Protein AF-0000000080788451 (afdb_homodimer)

Secondary structure (DSSP, 8-state):
-EEEEEEE-HHHHHHHHHHHHHHT--HHHHHHHHHHHHHHHHHHHHT-/-EEEEEEE-HHHHHHHHHHHHHHT--HHHHHHHHHHHHHHHHHHHHT-

Solvent-accessible surface area (backbone atoms only — not comparable to full-atom values): 5381 Å² total; per-residue (Å²): 113,43,83,47,76,38,72,40,48,59,69,61,50,49,52,49,48,51,51,18,63,76,66,75,49,52,63,52,57,51,53,52,50,19,45,52,52,45,50,49,52,51,47,52,64,64,68,100,113,43,83,46,75,39,72,41,47,58,70,60,50,50,53,49,48,50,53,18,64,76,67,75,48,52,63,52,58,52,52,52,49,20,45,53,52,46,50,51,53,52,47,55,64,65,66,101

Radius of gyration: 13.27 Å; Cα contacts (8 Å, |Δi|>4): 88; chains: 2; bounding box: 23×36×31 Å

pLDDT: mean 95.61, std 8.85, range [47.53, 98.94]

Foldseek 3Di:
DDDDDDDDDPVVVVVLVVVCVVVVHDSVVVVVVVVVVVVVVVCVVVVD/DDDDDDDDDPVVVVVLVVVCVVVVHDSVVVVVVVVVVVVVVVCVVVVD

Nearest PDB structures (foldseek):
  3h87-assembly1_C  TM=6.671E-01  e=2.616E-01  Mycobacterium tuberculosis H37Rv
  3h87-assembly1_C  TM=6.676E-01  e=2.616E-01  Mycobacterium tuberculosis H37Rv

Organism: Sulfurisphaera tokodaii (strain DSM 16993 / JCM 10545 / NBRC 100140 / 7) (NCBI:txid273063)

InterPro domains:
  IPR002145 Ribbon-helix-helix protein, CopG [PF01402] (3-41)
  IPR010985 Ribbon-helix-helix [SSF47598] (1-43)
  IPR013321 Arc-type ribbon-helix-helix [G3DSA:1.10.1220.10] (1-46)

Sequence (96 aa):
MRVVTFKIEENLLQQLDLYALNNRITRSEIIREALIRYLREKKAAAGIMRVVTFKIEENLLQQLDLYALNNRITRSEIIREALIRYLREKKAAAGI

Structure (mmCIF, N/CA/C/O backbone):
data_AF-0000000080788451-model_v1
#
loop_
_entity.id
_entity.type
_entity.pdbx_description
1 polymer 'Ribbon-helix-helix protein CopG domain-containing protein'
#
loop_
_atom_site.group_PDB
_atom_site.id
_atom_site.type_symbol
_atom_site.label_atom_id
_atom_site.label_alt_id
_atom_site.label_comp_id
_atom_site.label_asym_id
_atom_site.label_entity_id
_atom_site.label_seq_id
_atom_site.pdbx_PDB_ins_code
_atom_site.Cartn_x
_atom_site.Cartn_y
_atom_site.Cartn_z
_atom_site.occupancy
_atom_site.B_iso_or_equiv
_atom_site.auth_seq_id
_atom_site.auth_comp_id
_atom_site.auth_asym_id
_atom_site.auth_atom_id
_atom_site.pdbx_PDB_model_num
ATOM 1 N N . MET A 1 1 ? 15.297 3.934 5.531 1 96.12 1 MET A N 1
ATOM 2 C CA . MET A 1 1 ? 14.109 3.084 5.453 1 96.12 1 MET A CA 1
ATOM 3 C C . MET A 1 1 ? 13.492 2.893 6.832 1 96.12 1 MET A C 1
ATOM 5 O O . MET A 1 1 ? 14.188 2.959 7.848 1 96.12 1 MET A O 1
ATOM 9 N N . ARG A 1 2 ? 12.133 2.893 6.844 1 98.38 2 ARG A N 1
ATOM 10 C CA . ARG A 1 2 ? 11.344 2.703 8.055 1 98.38 2 ARG A CA 1
ATOM 11 C C . ARG A 1 2 ? 10.461 1.464 7.945 1 98.38 2 ARG A C 1
ATOM 13 O O . ARG A 1 2 ? 10.047 1.088 6.848 1 98.38 2 ARG A O 1
ATOM 20 N N . VAL A 1 3 ? 10.227 0.826 9.117 1 98.75 3 VAL A N 1
ATOM 21 C CA . VAL A 1 3 ? 9.359 -0.345 9.18 1 98.75 3 VAL A CA 1
ATOM 22 C C . VAL A 1 3 ? 7.926 0.091 9.469 1 98.75 3 VAL A C 1
ATOM 24 O O . VAL A 1 3 ? 7.676 0.85 10.406 1 98.75 3 VAL A O 1
ATOM 27 N N . VAL A 1 4 ? 7.02 -0.393 8.648 1 98.81 4 VAL A N 1
ATOM 28 C CA . VAL A 1 4 ? 5.605 -0.067 8.805 1 98.81 4 VAL A CA 1
ATOM 29 C C . VAL A 1 4 ? 4.789 -1.351 8.945 1 98.81 4 VAL A C 1
ATOM 31 O O . VAL A 1 4 ? 5.07 -2.346 8.266 1 98.81 4 VAL A O 1
ATOM 34 N N . THR A 1 5 ? 3.797 -1.395 9.883 1 98.88 5 THR A N 1
ATOM 35 C CA . THR A 1 5 ? 2.865 -2.494 10.109 1 98.88 5 THR A CA 1
ATOM 36 C C . THR A 1 5 ? 1.425 -2.039 9.891 1 98.88 5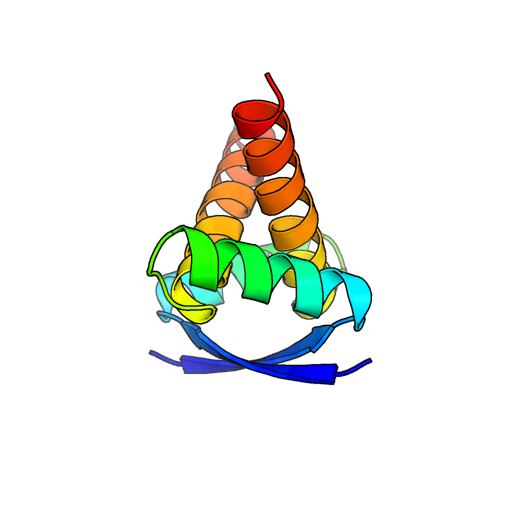 THR A C 1
ATOM 38 O O . THR A 1 5 ? 1.054 -0.93 10.281 1 98.88 5 THR A O 1
ATOM 41 N N . PHE A 1 6 ? 0.691 -2.906 9.164 1 98.81 6 PHE A N 1
ATOM 42 C CA . PHE A 1 6 ? -0.728 -2.604 9.023 1 98.81 6 PHE A CA 1
ATOM 43 C C . PHE A 1 6 ? -1.552 -3.883 8.961 1 98.81 6 PHE A C 1
ATOM 45 O O . PHE A 1 6 ? -0.999 -4.977 8.828 1 98.81 6 PHE A O 1
ATOM 52 N N . LYS A 1 7 ? -2.879 -3.793 9.164 1 98.81 7 LYS A N 1
ATOM 53 C CA . LYS A 1 7 ? -3.771 -4.949 9.109 1 98.81 7 LYS A CA 1
ATOM 54 C C . LYS A 1 7 ? -4.512 -5.004 7.773 1 98.81 7 LYS A C 1
ATOM 56 O O . LYS A 1 7 ? -4.887 -3.965 7.223 1 98.81 7 LYS A O 1
ATOM 61 N N . ILE A 1 8 ? -4.777 -6.199 7.309 1 98.81 8 ILE A N 1
ATOM 62 C CA . ILE A 1 8 ? -5.363 -6.422 5.988 1 98.81 8 ILE A CA 1
ATOM 63 C C . ILE A 1 8 ? -6.328 -7.605 6.047 1 98.81 8 ILE A C 1
ATOM 65 O O . ILE A 1 8 ? -6.098 -8.562 6.789 1 98.81 8 ILE A O 1
ATOM 69 N N . GLU A 1 9 ? -7.363 -7.508 5.355 1 98.88 9 GLU A N 1
ATOM 70 C CA . GLU A 1 9 ? -8.281 -8.641 5.238 1 98.88 9 GLU A CA 1
ATOM 71 C C . GLU A 1 9 ? -7.625 -9.812 4.512 1 98.88 9 GLU A C 1
ATOM 73 O O . GLU A 1 9 ? -6.824 -9.609 3.596 1 98.88 9 GLU A O 1
ATOM 78 N N . GLU A 1 10 ? -8.125 -10.984 4.832 1 98.62 10 GLU A N 1
ATOM 79 C CA . GLU A 1 10 ? -7.531 -12.195 4.277 1 98.62 10 GLU A CA 1
ATOM 80 C C . GLU A 1 10 ? -7.676 -12.234 2.758 1 98.62 10 GLU A C 1
ATOM 82 O O . GLU A 1 10 ? -6.75 -12.641 2.051 1 98.62 10 GLU A O 1
ATOM 87 N N . ASN A 1 11 ? -8.805 -11.906 2.258 1 98.56 11 ASN A N 1
ATOM 88 C CA . ASN A 1 11 ? -9.055 -11.953 0.822 1 98.56 11 ASN A CA 1
ATOM 89 C C . ASN A 1 11 ? -8.109 -11.031 0.058 1 98.56 11 ASN A C 1
ATOM 91 O O . ASN A 1 11 ? -7.535 -11.43 -0.956 1 98.56 11 ASN A O 1
ATOM 95 N N . LEU A 1 12 ? -7.934 -9.82 0.505 1 98.75 12 LEU A N 1
ATOM 96 C CA . LEU A 1 12 ? -7.016 -8.875 -0.123 1 98.75 12 LEU A CA 1
ATOM 97 C C . LEU A 1 12 ? -5.574 -9.375 -0.026 1 98.75 12 LEU A C 1
ATOM 99 O O . LEU A 1 12 ? -4.801 -9.234 -0.976 1 98.75 12 LEU A O 1
ATOM 103 N N . LEU A 1 13 ? -5.184 -9.93 1.151 1 98.88 13 LEU A N 1
ATOM 104 C CA . LEU A 1 13 ? -3.85 -10.492 1.332 1 98.88 13 LEU A CA 1
ATOM 105 C C . LEU A 1 13 ? -3.59 -11.609 0.33 1 98.88 13 LEU A C 1
ATOM 107 O O . LEU A 1 13 ? -2.496 -11.711 -0.23 1 98.88 13 LEU A O 1
ATOM 111 N N . GLN A 1 14 ? -4.609 -12.469 0.161 1 98.56 14 GLN A N 1
ATOM 112 C CA . GLN A 1 14 ? -4.477 -13.57 -0.788 1 98.56 14 GLN A CA 1
ATOM 113 C C . GLN A 1 14 ? -4.27 -13.047 -2.207 1 98.56 14 GLN A C 1
ATOM 115 O O . GLN A 1 14 ? -3.465 -13.594 -2.965 1 98.56 14 GLN A O 1
ATOM 120 N N . GLN A 1 15 ? -5.008 -12.055 -2.617 1 98.56 15 GLN A N 1
ATOM 121 C CA . GLN A 1 15 ? -4.855 -11.461 -3.938 1 98.56 15 GLN A CA 1
ATOM 122 C C . GLN A 1 15 ? -3.471 -10.844 -4.105 1 98.56 15 GLN A C 1
ATOM 124 O O . GLN A 1 15 ? -2.85 -10.969 -5.16 1 98.56 15 GLN A O 1
ATOM 129 N N . LEU A 1 16 ? -2.979 -10.156 -3.104 1 98.75 16 LEU A N 1
ATOM 130 C CA . LEU A 1 16 ? -1.649 -9.555 -3.098 1 98.75 16 LEU A CA 1
ATOM 131 C C . LEU A 1 16 ? 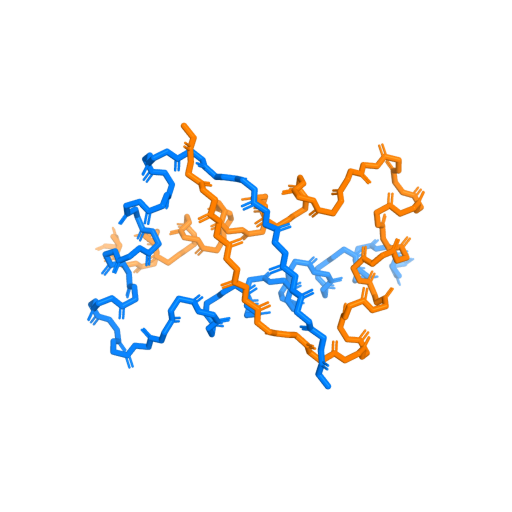-0.57 -10.617 -3.252 1 98.75 16 LEU A C 1
ATOM 133 O O . LEU A 1 16 ? 0.336 -10.477 -4.078 1 98.75 16 LEU A O 1
ATOM 137 N N . ASP A 1 17 ? -0.768 -11.766 -2.551 1 98.69 17 ASP A N 1
ATOM 138 C CA . ASP A 1 17 ? 0.217 -12.844 -2.588 1 98.69 17 ASP A CA 1
ATOM 139 C C . ASP A 1 17 ? 0.213 -13.547 -3.945 1 98.69 17 ASP A C 1
ATOM 141 O O . ASP A 1 17 ? 1.271 -13.906 -4.465 1 98.69 17 ASP A O 1
ATOM 145 N N . LEU A 1 18 ? -0.986 -13.773 -4.395 1 97.75 18 LEU A N 1
ATOM 146 C CA . LEU A 1 18 ? -1.112 -14.414 -5.699 1 97.75 18 LEU A CA 1
ATOM 147 C C . LEU A 1 18 ? -0.452 -13.57 -6.785 1 97.75 18 LEU A C 1
ATOM 149 O O . LEU A 1 18 ? 0.262 -14.102 -7.641 1 97.75 18 LEU A O 1
ATOM 153 N N . TYR A 1 19 ? -0.711 -12.242 -6.801 1 98.31 19 TYR A N 1
ATOM 154 C CA . TYR A 1 19 ? -0.101 -11.344 -7.777 1 98.31 19 TYR A CA 1
ATOM 155 C C . TYR A 1 19 ? 1.417 -11.344 -7.641 1 98.31 19 TYR A C 1
ATOM 157 O O . TYR A 1 19 ? 2.137 -11.352 -8.641 1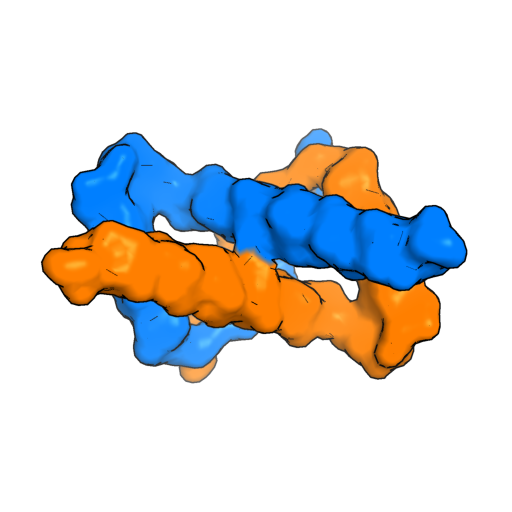 98.31 19 TYR A O 1
ATOM 165 N N . ALA A 1 20 ? 1.915 -11.25 -6.418 1 98.25 20 ALA A N 1
ATOM 166 C CA . ALA A 1 20 ? 3.352 -11.242 -6.156 1 98.25 20 ALA A CA 1
ATOM 167 C C . ALA A 1 20 ? 4.016 -12.508 -6.699 1 98.25 20 ALA A C 1
ATOM 169 O O . ALA A 1 20 ? 5.062 -12.43 -7.348 1 98.25 20 ALA A O 1
ATOM 170 N N . LEU A 1 21 ? 3.346 -13.672 -6.363 1 97.25 21 LEU A N 1
ATOM 171 C CA . LEU A 1 21 ? 3.852 -14.969 -6.82 1 97.25 21 LEU A CA 1
ATOM 172 C C . LEU A 1 21 ? 3.869 -15.031 -8.344 1 97.25 21 LEU A C 1
ATOM 174 O O . LEU A 1 21 ? 4.875 -15.43 -8.938 1 97.25 21 LEU A O 1
ATOM 178 N N . ASN A 1 22 ? 2.787 -14.617 -9.039 1 97 22 ASN A N 1
ATOM 179 C CA . ASN A 1 22 ? 2.631 -14.703 -10.492 1 97 22 ASN A CA 1
ATOM 180 C C . ASN A 1 22 ? 3.605 -13.781 -11.219 1 97 22 ASN A C 1
ATOM 182 O O . ASN A 1 22 ? 4.004 -14.062 -12.352 1 97 22 ASN A O 1
ATOM 186 N N . ASN A 1 23 ? 4.094 -12.727 -10.656 1 97.06 23 ASN A N 1
ATOM 187 C CA . ASN A 1 23 ? 4.938 -11.734 -11.312 1 97.06 23 ASN A CA 1
ATOM 188 C C . ASN A 1 23 ? 6.367 -11.781 -10.781 1 97.06 23 ASN A C 1
ATOM 190 O O . ASN A 1 23 ? 7.207 -10.977 -11.188 1 97.06 23 ASN A O 1
ATOM 194 N N . ARG A 1 24 ? 6.727 -12.602 -9.82 1 97.94 24 ARG A N 1
ATOM 195 C CA . ARG A 1 24 ? 8.055 -12.812 -9.266 1 97.94 24 ARG A CA 1
ATOM 196 C C . ARG A 1 24 ? 8.578 -11.547 -8.586 1 97.94 24 ARG A C 1
ATOM 198 O O . ARG A 1 24 ? 9.695 -11.109 -8.859 1 97.94 24 ARG A O 1
ATOM 205 N N . ILE A 1 25 ? 7.738 -10.93 -7.871 1 98.06 25 ILE A N 1
ATOM 206 C CA . ILE A 1 25 ? 8.055 -9.734 -7.098 1 98.06 25 ILE A CA 1
ATOM 207 C C . ILE A 1 25 ? 7.602 -9.922 -5.648 1 98.06 25 ILE A C 1
ATOM 209 O O . ILE A 1 25 ? 6.84 -10.844 -5.344 1 98.06 25 ILE A O 1
ATOM 213 N N . THR A 1 26 ? 8.094 -9.117 -4.766 1 98.69 26 THR A N 1
ATOM 214 C CA . THR A 1 26 ? 7.754 -9.258 -3.355 1 98.69 26 THR A CA 1
ATOM 215 C C . THR A 1 26 ? 6.477 -8.492 -3.025 1 98.69 26 THR A C 1
ATOM 217 O O . THR A 1 26 ? 6.141 -7.516 -3.701 1 98.69 26 THR A O 1
ATOM 220 N N . ARG A 1 27 ? 5.926 -8.953 -1.988 1 98.56 27 ARG A N 1
ATOM 221 C CA . ARG A 1 27 ? 4.781 -8.25 -1.429 1 98.56 27 ARG A CA 1
ATOM 222 C C . ARG A 1 27 ? 5.109 -6.781 -1.18 1 98.56 27 ARG A C 1
ATOM 224 O O . ARG A 1 27 ? 4.332 -5.895 -1.538 1 98.56 27 ARG A O 1
ATOM 231 N N . SER A 1 28 ? 6.285 -6.527 -0.61 1 98.75 28 SER A N 1
ATOM 232 C CA . SER A 1 28 ? 6.691 -5.184 -0.216 1 98.75 28 SER A CA 1
ATOM 233 C C . SER A 1 28 ? 6.887 -4.285 -1.434 1 98.75 28 SER A C 1
ATOM 235 O O . SER A 1 28 ? 6.613 -3.084 -1.376 1 98.75 28 SER A O 1
ATOM 237 N N . GLU A 1 29 ? 7.316 -4.863 -2.494 1 98.81 29 GLU A N 1
ATOM 238 C CA . GLU A 1 29 ? 7.477 -4.098 -3.727 1 98.81 29 GLU A CA 1
ATOM 239 C C . GLU A 1 29 ? 6.125 -3.648 -4.277 1 98.81 29 GLU A C 1
ATOM 241 O O . GLU A 1 29 ? 5.984 -2.516 -4.742 1 98.81 29 GLU A O 1
ATOM 246 N N . ILE A 1 30 ? 5.133 -4.453 -4.191 1 98.88 30 ILE A N 1
ATOM 247 C CA . ILE A 1 30 ? 3.803 -4.109 -4.68 1 98.88 30 ILE A CA 1
ATOM 248 C C . ILE A 1 30 ? 3.195 -3.02 -3.795 1 98.88 30 ILE A C 1
ATOM 250 O O . ILE A 1 30 ? 2.59 -2.07 -4.297 1 98.88 30 ILE A O 1
ATOM 254 N N . ILE A 1 31 ? 3.352 -3.109 -2.471 1 98.94 31 ILE A N 1
ATOM 255 C CA . ILE A 1 31 ? 2.818 -2.115 -1.545 1 98.94 31 ILE A CA 1
ATOM 256 C C . ILE A 1 31 ? 3.43 -0.75 -1.845 1 98.94 31 ILE A C 1
ATOM 258 O O . ILE A 1 31 ? 2.717 0.254 -1.922 1 98.94 31 ILE A O 1
ATOM 262 N N . ARG A 1 32 ? 4.773 -0.766 -2.07 1 98.94 32 ARG A N 1
ATOM 263 C CA . ARG A 1 32 ? 5.441 0.504 -2.334 1 98.94 32 ARG A CA 1
ATOM 264 C C . ARG A 1 32 ? 4.965 1.108 -3.65 1 98.94 32 ARG A C 1
ATOM 266 O O . ARG A 1 32 ? 4.707 2.312 -3.732 1 98.94 32 ARG A O 1
ATOM 273 N N . GLU A 1 33 ? 4.805 0.251 -4.629 1 98.81 33 GLU A N 1
ATOM 274 C CA . GLU A 1 33 ? 4.348 0.742 -5.926 1 98.81 33 GLU A CA 1
ATOM 275 C C . GLU A 1 33 ? 2.91 1.249 -5.848 1 98.81 33 GLU A C 1
ATOM 277 O O . GLU A 1 33 ? 2.576 2.273 -6.449 1 98.81 33 GLU A O 1
ATOM 282 N N . ALA A 1 34 ? 2.123 0.525 -5.184 1 98.88 34 ALA A N 1
ATOM 283 C CA . ALA A 1 34 ? 0.734 0.938 -5 1 98.88 34 ALA A CA 1
ATOM 284 C C . ALA A 1 34 ? 0.653 2.295 -4.305 1 98.88 34 ALA A C 1
ATOM 286 O O . ALA A 1 34 ? -0.133 3.158 -4.707 1 98.88 34 ALA A O 1
ATOM 287 N N . LEU A 1 35 ? 1.473 2.488 -3.318 1 98.94 35 LEU A N 1
ATOM 288 C CA . LEU A 1 35 ? 1.482 3.742 -2.572 1 98.94 35 LEU A CA 1
ATOM 289 C C . LEU A 1 35 ? 1.977 4.891 -3.447 1 98.94 35 LEU A C 1
ATOM 291 O O . LEU A 1 35 ? 1.408 5.984 -3.422 1 98.94 35 LEU A O 1
ATOM 295 N N . ILE A 1 36 ? 3.07 4.676 -4.141 1 98.81 36 ILE A N 1
ATOM 296 C CA . ILE A 1 36 ? 3.623 5.695 -5.027 1 98.81 36 ILE A CA 1
ATOM 297 C C . ILE A 1 36 ? 2.553 6.156 -6.012 1 98.81 36 ILE A C 1
ATOM 299 O O . ILE A 1 36 ? 2.332 7.355 -6.184 1 98.81 36 ILE A O 1
ATOM 303 N N . ARG A 1 37 ? 1.912 5.211 -6.602 1 98.25 37 ARG A N 1
ATOM 304 C CA . ARG A 1 37 ? 0.897 5.535 -7.598 1 98.25 37 ARG A CA 1
ATOM 305 C C . ARG A 1 37 ? -0.289 6.25 -6.961 1 98.25 37 ARG A C 1
ATOM 307 O O . ARG A 1 37 ? -0.825 7.203 -7.527 1 98.25 37 ARG A O 1
ATOM 314 N N . TYR A 1 38 ? -0.726 5.793 -5.863 1 98.31 38 TYR A N 1
ATOM 315 C CA . TYR A 1 38 ? -1.851 6.383 -5.145 1 98.31 38 TYR A CA 1
ATOM 316 C C . TYR A 1 38 ? -1.581 7.848 -4.82 1 98.31 38 TYR A C 1
ATOM 318 O O . TYR A 1 38 ? -2.412 8.719 -5.098 1 98.31 38 TYR A O 1
ATOM 326 N N . LEU A 1 39 ? -0.436 8.094 -4.285 1 98.25 39 LEU A N 1
ATOM 327 C CA . LEU A 1 39 ? -0.11 9.445 -3.844 1 98.25 39 LEU A CA 1
ATOM 328 C C . LEU A 1 39 ? 0.129 10.367 -5.035 1 98.25 39 LEU A C 1
ATOM 330 O O . LEU A 1 39 ? -0.199 11.555 -4.984 1 98.25 39 LEU A O 1
ATOM 334 N N . ARG A 1 40 ? 0.735 9.812 -6.078 1 97.19 40 ARG A N 1
ATOM 335 C CA . ARG A 1 40 ? 0.922 10.586 -7.301 1 97.19 40 ARG A CA 1
ATOM 336 C C . ARG A 1 40 ? -0.417 11.039 -7.875 1 97.19 40 ARG A C 1
ATOM 338 O O . ARG A 1 40 ? -0.573 12.195 -8.273 1 97.19 40 ARG A O 1
ATOM 345 N N . GLU A 1 41 ? -1.339 10.195 -7.902 1 96.75 41 GLU A N 1
ATOM 346 C CA . GLU A 1 41 ? -2.672 10.5 -8.422 1 96.75 41 GLU A CA 1
ATOM 347 C C . GLU A 1 41 ? -3.373 11.547 -7.562 1 96.75 41 GLU A C 1
ATOM 349 O O . GLU A 1 41 ? -4.062 12.422 -8.086 1 96.75 41 GLU A O 1
ATOM 354 N N . LYS A 1 42 ? -3.211 11.469 -6.262 1 95.75 42 LYS A N 1
ATOM 355 C CA . LYS A 1 42 ? -3.879 12.406 -5.367 1 95.75 42 LYS A CA 1
ATOM 356 C C . LYS A 1 42 ? -3.217 13.781 -5.414 1 95.75 42 LYS A C 1
ATOM 358 O O . LYS A 1 42 ? -3.893 14.805 -5.32 1 95.75 42 LYS A O 1
ATOM 363 N N . LYS A 1 43 ? -1.874 13.766 -5.543 1 92.31 43 LYS A N 1
ATOM 364 C CA . LYS A 1 43 ? -1.145 15.023 -5.688 1 92.31 43 LYS A CA 1
ATOM 365 C C . LYS A 1 43 ? -1.495 15.711 -7.004 1 92.31 43 LYS A C 1
ATOM 367 O O . LYS A 1 43 ? -1.661 16.938 -7.047 1 92.31 43 LYS A O 1
ATOM 372 N N . ALA A 1 44 ? -1.552 14.836 -8.008 1 86.19 44 ALA A N 1
ATOM 373 C CA . ALA A 1 44 ? -1.919 15.375 -9.312 1 86.19 44 ALA A CA 1
ATOM 374 C C . ALA A 1 44 ? -3.334 15.945 -9.297 1 86.19 44 ALA A C 1
ATOM 376 O O . ALA A 1 44 ? -3.602 16.969 -9.914 1 86.19 44 ALA A O 1
ATOM 377 N N . ALA A 1 45 ? -4.156 15.32 -8.688 1 84.19 45 ALA A N 1
ATOM 378 C CA . ALA A 1 45 ? -5.543 15.766 -8.578 1 84.19 45 ALA A CA 1
ATOM 379 C C . ALA A 1 45 ? -5.656 17 -7.703 1 84.19 45 ALA A C 1
ATOM 381 O O . ALA A 1 45 ? -6.484 17.875 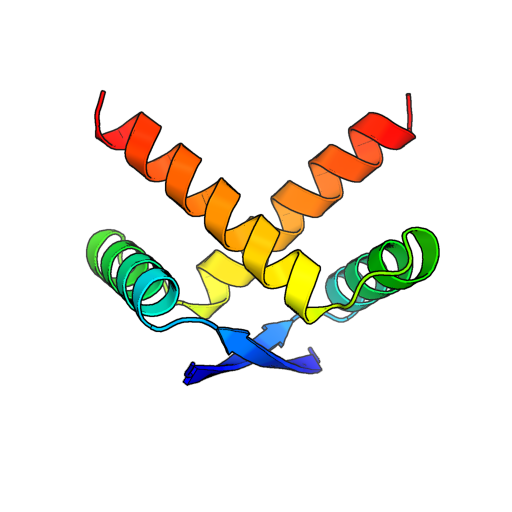-7.957 1 84.19 45 ALA A O 1
ATOM 382 N N . ALA A 1 46 ? -4.875 17.078 -6.75 1 79.38 46 ALA A N 1
ATOM 383 C CA . ALA A 1 46 ? -4.906 18.203 -5.832 1 79.38 46 ALA A CA 1
ATOM 384 C C . ALA A 1 46 ? -4.172 19.406 -6.418 1 79.38 46 ALA A C 1
ATOM 386 O O . ALA A 1 46 ? -4.449 20.562 -6.055 1 79.38 46 ALA A O 1
ATOM 387 N N . GLY A 1 47 ? -3.023 19.047 -7.066 1 70.25 47 GLY A N 1
ATOM 388 C CA . GLY A 1 47 ? -2.279 20.109 -7.707 1 70.25 47 GLY A CA 1
ATOM 389 C C . GLY A 1 47 ? -2.85 20.516 -9.055 1 70.25 47 GLY A C 1
ATOM 390 O O . GLY A 1 47 ? -2.184 21.188 -9.844 1 70.25 47 GLY A O 1
ATOM 391 N N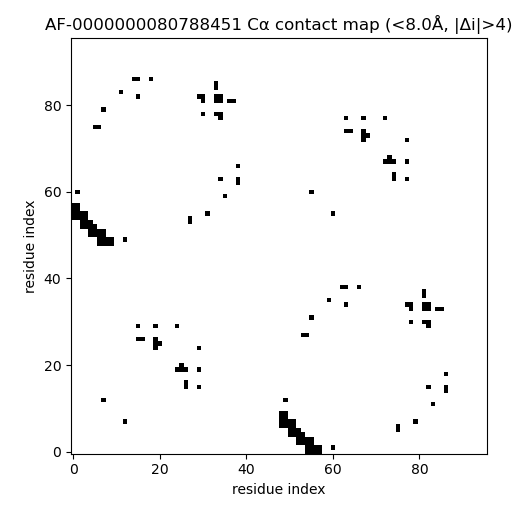 . ILE A 1 48 ? -4.098 20.188 -9.312 1 48.12 48 ILE A N 1
ATOM 392 C CA . ILE A 1 48 ? -4.633 20.875 -10.484 1 48.12 48 ILE A CA 1
ATOM 393 C C . ILE A 1 48 ? -4.855 22.344 -10.164 1 48.12 48 ILE A C 1
ATOM 395 O O . ILE A 1 48 ? -5.055 22.719 -9 1 48.12 48 ILE A O 1
ATOM 399 N N . MET B 1 1 ? -8.617 -10.812 9.586 1 96.12 1 MET B N 1
ATOM 400 C CA . MET B 1 1 ? -7.586 -9.812 9.336 1 96.12 1 MET B CA 1
ATOM 401 C C . MET B 1 1 ? -6.207 -10.352 9.703 1 96.12 1 MET B C 1
ATOM 403 O O . MET B 1 1 ? -6.086 -11.188 10.602 1 96.12 1 MET B O 1
ATOM 407 N N . ARG B 1 2 ? -5.223 -10.039 8.852 1 98.38 2 ARG B N 1
ATOM 408 C CA . ARG B 1 2 ? -3.83 -10.43 9.039 1 98.38 2 ARG B CA 1
ATOM 409 C C . ARG B 1 2 ? -2.93 -9.211 9.203 1 98.38 2 ARG B C 1
ATOM 411 O O . ARG B 1 2 ? -3.211 -8.148 8.648 1 98.38 2 ARG B O 1
ATOM 418 N N . VAL B 1 3 ? -1.863 -9.398 10.008 1 98.75 3 VAL B N 1
ATOM 419 C CA . VAL B 1 3 ? -0.884 -8.336 10.219 1 98.75 3 VAL B CA 1
ATOM 420 C C . VAL B 1 3 ? 0.232 -8.461 9.18 1 98.75 3 VAL B C 1
ATOM 422 O O . VAL B 1 3 ? 0.811 -9.531 9 1 98.75 3 VAL B O 1
ATOM 425 N N . VAL B 1 4 ? 0.514 -7.355 8.516 1 98.81 4 VAL B N 1
ATOM 426 C CA . VAL B 1 4 ? 1.559 -7.324 7.496 1 98.81 4 VAL B CA 1
ATOM 427 C C . VAL B 1 4 ? 2.578 -6.238 7.836 1 98.81 4 VAL B C 1
ATOM 429 O O . VAL B 1 4 ? 2.213 -5.16 8.305 1 98.81 4 VAL B O 1
ATOM 432 N N . THR B 1 5 ? 3.908 -6.523 7.699 1 98.88 5 THR B N 1
ATOM 433 C CA . THR B 1 5 ? 5.023 -5.598 7.895 1 98.88 5 THR B CA 1
ATOM 434 C C . THR B 1 5 ? 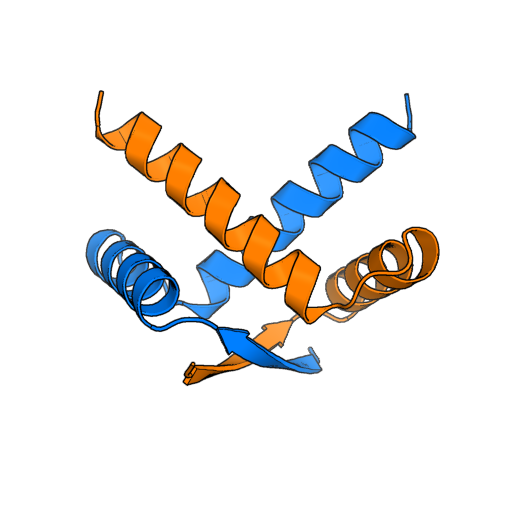5.809 -5.422 6.598 1 98.88 5 THR B C 1
ATOM 436 O O . THR B 1 5 ? 6.035 -6.391 5.867 1 98.88 5 THR B O 1
ATOM 439 N N . PHE B 1 6 ? 6.121 -4.148 6.328 1 98.81 6 PHE B N 1
ATOM 440 C CA . PHE B 1 6 ? 6.988 -3.914 5.18 1 98.81 6 PHE B CA 1
ATOM 441 C C . PHE B 1 6 ? 7.895 -2.711 5.418 1 98.81 6 PHE B C 1
ATOM 443 O O . PHE B 1 6 ? 7.688 -1.954 6.367 1 98.81 6 PHE B O 1
ATOM 450 N N . LYS B 1 7 ? 8.984 -2.547 4.641 1 98.81 7 LYS B N 1
ATOM 451 C CA . LYS B 1 7 ? 9.914 -1.422 4.758 1 98.81 7 LYS B CA 1
ATOM 452 C C . LYS B 1 7 ? 9.617 -0.36 3.699 1 98.81 7 LYS B C 1
ATOM 454 O O . LYS B 1 7 ? 9.273 -0.687 2.564 1 98.81 7 LYS B O 1
ATOM 459 N N . ILE B 1 8 ? 9.812 0.887 4.035 1 98.88 8 ILE B N 1
ATOM 460 C CA . ILE B 1 8 ? 9.477 2.021 3.184 1 98.88 8 ILE B CA 1
ATOM 461 C C . ILE B 1 8 ? 10.531 3.117 3.342 1 98.88 8 ILE B C 1
ATOM 463 O O . ILE B 1 8 ? 11.078 3.309 4.43 1 98.88 8 ILE B O 1
ATOM 467 N N . GLU B 1 9 ? 10.828 3.756 2.309 1 98.88 9 GLU B N 1
ATOM 468 C CA . GLU B 1 9 ? 11.727 4.902 2.379 1 98.88 9 GLU B CA 1
ATOM 469 C C . GLU B 1 9 ? 11.102 6.047 3.176 1 98.88 9 GLU B C 1
ATOM 471 O O . GLU B 1 9 ? 9.883 6.25 3.131 1 98.88 9 GLU B O 1
ATOM 476 N N . GLU B 1 10 ? 11.969 6.848 3.744 1 98.69 10 GLU B N 1
ATOM 477 C CA . GLU B 1 10 ? 11.508 7.934 4.605 1 98.69 10 GLU B CA 1
ATOM 478 C C . GLU B 1 10 ? 10.672 8.938 3.822 1 98.69 10 GLU B C 1
ATOM 480 O O . GLU B 1 10 ? 9.656 9.43 4.324 1 98.69 10 GLU B O 1
ATOM 485 N N . ASN B 1 11 ? 11.117 9.297 2.674 1 98.56 11 ASN B N 1
ATOM 486 C CA . ASN B 1 11 ? 10.414 10.281 1.864 1 98.56 11 ASN B CA 1
ATOM 487 C C . ASN B 1 11 ? 8.992 9.828 1.533 1 98.56 11 ASN B C 1
ATOM 489 O O . ASN B 1 11 ? 8.047 10.602 1.661 1 98.56 11 ASN B O 1
ATOM 493 N N . LEU B 1 12 ? 8.82 8.617 1.114 1 98.75 12 LEU B N 1
ATOM 494 C CA . LEU B 1 12 ? 7.504 8.07 0.808 1 98.75 12 LEU B CA 1
ATOM 495 C C . LEU B 1 12 ? 6.641 7.996 2.062 1 98.75 12 LEU B C 1
ATOM 497 O O . LEU B 1 12 ? 5.441 8.281 2.012 1 98.75 12 LEU B O 1
ATOM 501 N N . LEU B 1 13 ? 7.234 7.578 3.207 1 98.88 13 LEU B N 1
ATOM 502 C CA . LEU B 1 13 ? 6.52 7.531 4.477 1 98.88 13 LEU B CA 1
ATOM 503 C C . LEU B 1 13 ? 5.996 8.914 4.855 1 98.88 13 LEU B C 1
ATOM 505 O O . LEU B 1 13 ? 4.867 9.047 5.336 1 98.88 13 LEU B O 1
ATOM 509 N N . GLN B 1 14 ? 6.863 9.914 4.672 1 98.56 14 GLN B N 1
ATOM 510 C CA . GLN B 1 14 ? 6.461 11.281 4.988 1 98.56 14 GLN B CA 1
ATOM 511 C C . GLN B 1 14 ? 5.285 11.727 4.125 1 98.56 14 GLN B C 1
ATOM 513 O O . GLN B 1 14 ? 4.367 12.391 4.609 1 98.56 14 GLN B O 1
ATOM 518 N N . GLN B 1 15 ? 5.305 11.438 2.865 1 98.56 15 GLN B N 1
ATOM 519 C CA . GLN B 1 15 ? 4.207 11.773 1.966 1 98.56 15 GLN B CA 1
ATOM 520 C C . GLN B 1 15 ? 2.92 11.055 2.371 1 98.56 15 GLN B C 1
ATOM 522 O O . GLN B 1 15 ? 1.839 11.648 2.348 1 98.56 15 GLN B O 1
ATOM 527 N N . LEU B 1 16 ? 3.018 9.805 2.734 1 98.75 16 LEU B N 1
ATOM 528 C CA . LEU B 1 16 ? 1.887 9 3.197 1 98.75 16 LEU B CA 1
ATOM 529 C C . LEU B 1 16 ? 1.282 9.602 4.465 1 98.75 16 LEU B C 1
ATOM 531 O O . LEU B 1 16 ? 0.063 9.766 4.555 1 98.75 16 LEU B O 1
ATOM 535 N N . ASP B 1 17 ? 2.164 10.07 5.363 1 98.75 17 ASP B N 1
ATOM 536 C CA . ASP B 1 17 ? 1.705 10.633 6.629 1 98.75 17 ASP B CA 1
ATOM 537 C C . ASP B 1 17 ? 1.036 11.984 6.418 1 98.75 17 ASP B C 1
ATOM 539 O O . ASP B 1 17 ? 0.03 12.297 7.062 1 98.75 17 ASP B O 1
ATOM 543 N N . LEU B 1 18 ? 1.683 12.75 5.602 1 97.81 18 LEU B N 1
ATOM 544 C CA . LEU B 1 18 ? 1.124 14.062 5.305 1 97.81 18 LEU B CA 1
ATOM 545 C C . LEU B 1 18 ? -0.264 13.938 4.684 1 97.81 18 LEU B C 1
ATOM 547 O O . LEU B 1 18 ? -1.184 14.672 5.059 1 97.81 18 LEU B O 1
ATOM 551 N N . TYR B 1 19 ? -0.442 13.023 3.691 1 98.31 19 TYR B N 1
ATOM 552 C CA . TYR B 1 19 ? -1.738 12.805 3.059 1 98.31 19 TYR B CA 1
ATOM 553 C C . TYR B 1 19 ? -2.764 12.32 4.074 1 98.31 19 TYR B C 1
ATOM 555 O O . TYR B 1 19 ? -3.918 12.758 4.059 1 98.31 19 TYR B O 1
ATOM 563 N N . ALA B 1 20 ? -2.387 11.375 4.918 1 98.19 20 ALA B N 1
ATOM 564 C CA . ALA B 1 20 ? -3.275 10.828 5.938 1 98.19 20 ALA B CA 1
ATOM 565 C C . ALA B 1 20 ? -3.77 11.914 6.879 1 98.19 20 ALA B C 1
ATOM 567 O O . ALA B 1 20 ? -4.961 11.992 7.18 1 98.19 20 ALA B O 1
ATOM 568 N N . LEU B 1 21 ? -2.754 12.742 7.336 1 97.31 21 LEU B N 1
ATOM 569 C CA . LEU B 1 21 ? -3.07 13.844 8.234 1 97.31 21 LEU B CA 1
ATOM 570 C C . LEU B 1 21 ? -4.023 14.828 7.57 1 97.31 21 LEU B C 1
ATOM 572 O O . LEU B 1 21 ? -5.027 15.227 8.172 1 97.31 21 LEU B O 1
ATOM 576 N N . ASN B 1 22 ? -3.781 15.234 6.293 1 97.06 22 ASN B N 1
ATOM 577 C CA . ASN B 1 22 ? -4.555 16.234 5.574 1 97.06 22 ASN B CA 1
ATOM 578 C C . ASN B 1 22 ? -5.969 15.75 5.27 1 97.06 22 ASN B C 1
ATOM 580 O O . ASN B 1 22 ? -6.898 16.547 5.16 1 97.06 22 ASN B O 1
ATOM 584 N N . ASN B 1 23 ? -6.25 14.5 5.18 1 97.06 23 ASN B N 1
ATOM 585 C CA . ASN B 1 23 ? -7.543 13.945 4.781 1 97.06 23 ASN B CA 1
ATOM 586 C C . ASN B 1 23 ? -8.25 13.273 5.957 1 97.06 23 ASN B C 1
ATOM 588 O O . ASN B 1 23 ? -9.328 12.703 5.789 1 97.06 23 ASN B O 1
ATOM 592 N N . ARG B 1 24 ? -7.68 13.188 7.164 1 97.94 24 ARG B N 1
ATOM 593 C CA . ARG B 1 24 ? -8.25 12.648 8.398 1 97.94 24 ARG B CA 1
ATOM 594 C C . ARG B 1 24 ? -8.531 11.156 8.258 1 97.94 24 ARG B C 1
ATOM 596 O O . ARG B 1 24 ? -9.633 10.695 8.555 1 97.94 24 ARG B O 1
ATOM 603 N N . ILE B 1 25 ? -7.633 10.477 7.688 1 98.06 25 ILE B N 1
ATOM 604 C CA . ILE B 1 25 ? -7.691 9.031 7.512 1 98.06 25 ILE B CA 1
ATOM 605 C C . ILE B 1 25 ? -6.398 8.398 8.023 1 98.06 25 ILE B C 1
ATOM 607 O O . ILE B 1 25 ? -5.406 9.094 8.258 1 98.06 25 ILE B O 1
ATOM 611 N N . THR B 1 26 ? -6.422 7.133 8.266 1 98.62 26 THR B N 1
ATOM 612 C CA . THR B 1 26 ? -5.246 6.453 8.805 1 98.62 26 THR B CA 1
ATOM 613 C C . THR B 1 26 ? -4.312 6.016 7.684 1 98.62 26 THR B C 1
ATOM 615 O O . THR B 1 26 ? -4.75 5.801 6.551 1 98.62 26 THR B O 1
ATOM 618 N N . ARG B 1 27 ? -3.109 5.852 8.102 1 98.5 27 ARG B N 1
ATOM 619 C CA . ARG B 1 27 ? -2.111 5.285 7.203 1 98.5 27 ARG B CA 1
ATOM 620 C C . ARG B 1 27 ? -2.586 3.961 6.621 1 98.5 27 ARG B C 1
ATOM 622 O O . ARG B 1 27 ? -2.482 3.732 5.414 1 98.5 27 ARG B O 1
ATOM 629 N N . SER B 1 28 ? -3.162 3.117 7.477 1 98.75 28 SER B N 1
ATOM 630 C CA . SER B 1 28 ? -3.564 1.77 7.086 1 98.75 28 SER B CA 1
ATOM 631 C C . SER B 1 28 ? -4.715 1.802 6.086 1 98.75 28 SER B C 1
ATOM 633 O O . SER B 1 28 ? -4.793 0.951 5.195 1 98.75 28 SER B O 1
ATOM 635 N N . GLU B 1 29 ? -5.531 2.77 6.219 1 98.81 29 GLU B N 1
ATOM 636 C CA . GLU B 1 29 ? -6.629 2.92 5.266 1 98.81 29 GLU B CA 1
ATOM 637 C C . GLU B 1 29 ? -6.113 3.285 3.879 1 98.81 29 GLU B C 1
ATOM 639 O O . GLU B 1 29 ? -6.609 2.775 2.873 1 98.81 29 GLU B O 1
ATOM 644 N N . ILE B 1 30 ? -5.117 4.098 3.781 1 98.88 30 ILE B N 1
ATOM 645 C CA . ILE B 1 30 ? -4.543 4.496 2.5 1 98.88 30 ILE B CA 1
ATOM 646 C C . ILE B 1 30 ? -3.834 3.305 1.861 1 98.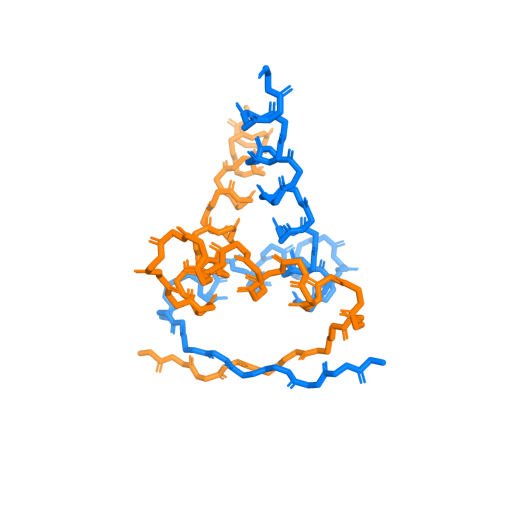88 30 ILE B C 1
ATOM 648 O O . ILE B 1 30 ? -3.959 3.072 0.657 1 98.88 30 ILE B O 1
ATOM 652 N N . ILE B 1 31 ? -3.098 2.502 2.643 1 98.94 31 ILE B N 1
ATOM 653 C CA . ILE B 1 31 ? -2.387 1.337 2.127 1 98.94 31 ILE B CA 1
ATOM 654 C C . ILE B 1 31 ? -3.383 0.348 1.526 1 98.94 31 ILE B C 1
ATOM 656 O O . ILE B 1 31 ? -3.178 -0.157 0.42 1 98.94 31 ILE B O 1
ATOM 660 N N . ARG B 1 32 ? -4.496 0.147 2.266 1 98.94 32 ARG B N 1
ATOM 661 C CA . ARG B 1 32 ? -5.484 -0.807 1.776 1 98.94 32 ARG B CA 1
ATOM 662 C C . ARG B 1 32 ? -6.129 -0.314 0.485 1 98.94 32 ARG B C 1
ATOM 664 O O . ARG B 1 32 ? -6.309 -1.086 -0.459 1 98.94 32 ARG B O 1
ATOM 671 N N . GLU B 1 33 ? -6.406 0.974 0.47 1 98.81 33 GLU B N 1
ATOM 672 C CA . GLU B 1 33 ? -7.02 1.536 -0.73 1 98.81 33 GLU B CA 1
ATOM 673 C C . GLU B 1 33 ? -6.055 1.494 -1.913 1 98.81 33 GLU B C 1
ATOM 675 O O . GLU B 1 33 ? -6.461 1.201 -3.039 1 98.81 33 GLU B O 1
ATOM 680 N N . ALA B 1 34 ? -4.863 1.824 -1.649 1 98.88 34 ALA B N 1
ATOM 681 C CA . ALA B 1 34 ? -3.844 1.772 -2.691 1 98.88 34 ALA B CA 1
ATOM 682 C C . ALA B 1 34 ? -3.707 0.362 -3.26 1 98.88 34 ALA B C 1
ATOM 684 O O . ALA B 1 34 ? -3.611 0.182 -4.477 1 98.88 34 ALA B O 1
ATOM 685 N N . LEU B 1 35 ? -3.73 -0.617 -2.402 1 98.94 35 LEU B N 1
ATOM 686 C CA . LEU B 1 35 ? -3.598 -2.008 -2.822 1 98.94 35 LEU B CA 1
ATOM 687 C C . LEU B 1 35 ? -4.812 -2.449 -3.631 1 98.94 35 LEU B C 1
ATOM 689 O O . LEU B 1 35 ? -4.672 -3.125 -4.652 1 98.94 35 LEU B O 1
ATOM 693 N N . ILE B 1 36 ? -5.992 -2.137 -3.129 1 98.81 36 ILE B N 1
ATOM 694 C CA . ILE B 1 36 ? -7.223 -2.488 -3.826 1 98.81 36 ILE B CA 1
ATOM 695 C C . ILE B 1 36 ? -7.184 -1.941 -5.25 1 98.81 36 ILE B C 1
ATOM 697 O O . ILE B 1 36 ? -7.445 -2.67 -6.211 1 98.81 36 ILE B O 1
ATOM 701 N N . ARG B 1 37 ? -6.84 -0.709 -5.348 1 98.25 37 ARG B N 1
ATOM 702 C CA . ARG B 1 37 ? -6.812 -0.068 -6.66 1 98.25 37 ARG B CA 1
ATOM 703 C C . ARG B 1 37 ? -5.73 -0.681 -7.543 1 98.25 37 ARG B C 1
ATOM 705 O O . ARG B 1 37 ? -5.945 -0.898 -8.734 1 98.25 37 ARG B O 1
ATOM 712 N N . TYR B 1 38 ? -4.586 -0.901 -7.016 1 98.31 38 TYR B N 1
ATOM 713 C CA . TYR B 1 38 ? -3.471 -1.483 -7.75 1 98.31 38 TYR B CA 1
ATOM 714 C C . TYR B 1 38 ? -3.848 -2.842 -8.328 1 98.31 38 TYR B C 1
ATOM 716 O O . TYR B 1 38 ? -3.643 -3.094 -9.523 1 98.31 38 TYR B O 1
ATOM 724 N N . LEU B 1 39 ? -4.422 -3.666 -7.527 1 98.25 39 LEU B N 1
ATOM 725 C CA . LEU B 1 39 ? -4.738 -5.027 -7.945 1 98.25 39 LEU B CA 1
ATOM 726 C C . LEU B 1 39 ? -5.906 -5.031 -8.922 1 98.25 39 LEU B C 1
ATOM 728 O O . LEU B 1 39 ? -5.949 -5.859 -9.844 1 98.25 39 LEU B O 1
ATOM 732 N N . ARG B 1 40 ? -6.852 -4.117 -8.695 1 97.25 40 ARG B N 1
ATOM 733 C CA . ARG B 1 40 ? -7.961 -3.99 -9.633 1 97.25 40 ARG B CA 1
ATOM 734 C C . ARG B 1 40 ? -7.457 -3.607 -11.023 1 97.25 40 ARG B C 1
ATOM 736 O O . ARG B 1 40 ? -7.895 -4.18 -12.023 1 97.25 40 ARG B O 1
ATOM 743 N N . GLU B 1 41 ? -6.578 -2.723 -11.094 1 96.69 41 GLU B N 1
ATOM 744 C CA . GLU B 1 41 ? -6.008 -2.27 -12.359 1 96.69 41 GLU B CA 1
ATOM 745 C C . GLU B 1 41 ? -5.23 -3.389 -13.047 1 96.69 41 GLU B C 1
ATOM 747 O O . GLU B 1 41 ? -5.289 -3.529 -14.266 1 96.69 41 GLU B O 1
ATOM 752 N N . LYS B 1 42 ? -4.52 -4.184 -12.273 1 95.69 42 LYS B N 1
ATOM 753 C CA . LYS B 1 42 ? -3.715 -5.254 -12.859 1 95.69 42 LYS B CA 1
ATOM 754 C C . LYS B 1 42 ? -4.594 -6.414 -13.328 1 95.69 42 LYS B C 1
ATOM 756 O O . LYS B 1 42 ? -4.305 -7.051 -14.344 1 95.69 42 LYS B O 1
ATOM 761 N N . LYS B 1 43 ? -5.656 -6.68 -12.539 1 92.12 43 LYS B N 1
ATOM 762 C CA . LYS B 1 43 ? -6.613 -7.707 -12.93 1 92.12 43 LYS B CA 1
ATOM 763 C C . LYS B 1 43 ? -7.363 -7.309 -14.203 1 92.12 43 LYS B C 1
ATOM 765 O O . LYS B 1 43 ? -7.586 -8.141 -15.086 1 92.12 43 LYS B O 1
ATOM 770 N N . ALA B 1 44 ? -7.734 -6.035 -14.172 1 87.19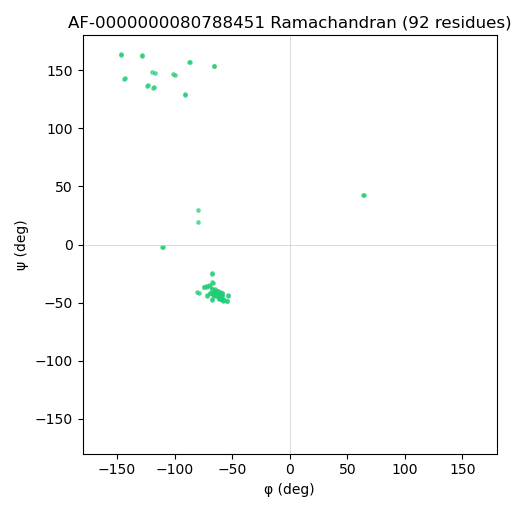 44 ALA B N 1
ATOM 771 C CA . ALA B 1 44 ? -8.422 -5.523 -15.352 1 87.19 44 ALA B CA 1
ATOM 772 C C . ALA B 1 44 ? -7.523 -5.582 -16.578 1 87.19 44 ALA B C 1
ATOM 774 O O . ALA B 1 44 ? -7.984 -5.898 -17.688 1 87.19 44 ALA B O 1
ATOM 775 N N . ALA B 1 45 ? -6.352 -5.281 -16.406 1 84 45 ALA B N 1
ATOM 776 C CA . ALA B 1 45 ? -5.379 -5.309 -17.484 1 84 45 ALA B CA 1
ATOM 777 C C . ALA B 1 45 ? -5.074 -6.742 -17.922 1 84 45 ALA B C 1
ATOM 779 O O . ALA B 1 45 ? -4.844 -7.008 -19.094 1 84 45 ALA B O 1
ATOM 780 N N . ALA B 1 46 ? -5.062 -7.605 -17 1 79.38 46 ALA B N 1
ATOM 781 C CA . ALA B 1 46 ? -4.766 -9.008 -17.281 1 79.38 46 ALA B CA 1
ATOM 782 C C . ALA B 1 46 ? -5.984 -9.719 -17.859 1 79.38 46 ALA B C 1
ATOM 784 O O . ALA B 1 46 ? -5.852 -10.719 -18.562 1 79.38 46 ALA B O 1
ATOM 785 N N . GLY B 1 47 ? -7.133 -9.352 -17.219 1 69.81 47 GLY B N 1
ATOM 786 C CA . GLY B 1 47 ? -8.367 -9.93 -17.734 1 69.81 47 GLY B CA 1
ATOM 787 C C . GLY B 1 47 ? -8.875 -9.227 -18.984 1 69.81 47 GLY B C 1
ATOM 788 O O . GLY B 1 47 ? -10.039 -9.367 -19.344 1 69.81 47 GLY B O 1
ATOM 789 N N . ILE B 1 48 ? -8.016 -8.695 -19.75 1 47.53 48 ILE B N 1
ATOM 790 C CA . ILE B 1 48 ? -8.555 -8.359 -21.062 1 47.53 48 ILE B CA 1
ATOM 791 C C . ILE B 1 48 ? -8.883 -9.648 -21.828 1 47.53 48 ILE B C 1
ATOM 793 O O . ILE B 1 48 ? -8.281 -10.688 -21.578 1 47.53 48 ILE B O 1
#